Protein AF-A0A950YB02-F1 (afdb_monomer)

Mean predicted aligned er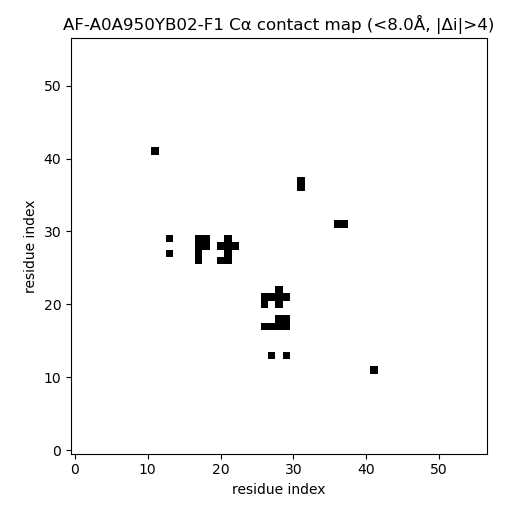ror: 6.36 Å

Foldseek 3Di:
DDDPPNDDDDDDDADPCLVVCPPPPVGDHPDDDPPGDDDDDDDDDDDDDDPPDDPDD

Secondary structure (DSSP, 8-state):
-PPTTS-------S-TTGGGGTT-TTS------TTPPP---------PPPTT-----

pLDDT: mean 90.55, std 11.08, range [50.66, 98.44]

Sequence (57 aa):
AYRQGDAFSLETQHYPDSPHHQGDAQWQTVVLNPGQTFNSSKTYKFTTAGPGFRHNF

Solvent-accessible surface area (backbone atoms only — not comparable to full-atom values): 4528 Å² total; per-residue (Å²): 135,88,59,93,78,77,69,83,85,86,86,85,76,76,67,92,62,30,82,83,39,68,85,43,94,91,48,67,74,81,81,79,58,93,93,61,81,90,83,86,86,86,86,88,86,87,81,79,87,56,94,84,74,68,92,83,125

Radius of gyration: 18.72 Å; Cα contacts (8 Å, |Δi|>4): 18; chains: 1; bounding box: 42×29×45 Å

Structure (mmCIF, N/CA/C/O backbone):
data_AF-A0A950YB02-F1
#
_entry.id   AF-A0A950YB02-F1
#
loop_
_atom_site.group_PDB
_atom_site.id
_atom_site.type_symbol
_atom_site.label_atom_id
_atom_site.label_alt_id
_atom_site.label_comp_id
_atom_site.label_asym_id
_atom_site.label_entity_id
_atom_site.label_seq_id
_atom_site.pdbx_PDB_ins_code
_atom_site.Cartn_x
_atom_site.Cartn_y
_atom_site.Cartn_z
_atom_site.occupancy
_atom_site.B_iso_or_equiv
_atom_site.auth_seq_id
_atom_site.auth_comp_id
_atom_site.auth_asym_id
_atom_site.auth_atom_id
_atom_site.pdbx_PDB_model_num
ATOM 1 N N . ALA A 1 1 ? 2.161 -14.950 -26.104 1.00 84.62 1 ALA A N 1
ATOM 2 C CA . ALA A 1 1 ? 2.018 -15.502 -24.741 1.00 84.62 1 ALA A CA 1
ATOM 3 C C . ALA A 1 1 ? 3.058 -14.843 -23.844 1.00 84.62 1 ALA A C 1
ATOM 5 O O . ALA A 1 1 ? 4.145 -14.576 -24.343 1.00 84.62 1 ALA A O 1
ATOM 6 N N . TYR A 1 2 ? 2.727 -14.563 -22.582 1.00 88.88 2 TYR A N 1
ATOM 7 C CA . TYR A 1 2 ? 3.691 -14.077 -21.587 1.00 88.88 2 TYR A CA 1
ATOM 8 C C . TYR A 1 2 ? 4.512 -15.248 -21.039 1.00 88.88 2 TYR A C 1
ATOM 10 O O . TYR A 1 2 ? 3.968 -16.330 -20.806 1.00 88.88 2 TYR A O 1
ATOM 18 N N . ARG A 1 3 ? 5.814 -15.043 -20.861 1.00 96.25 3 ARG A N 1
ATOM 19 C CA . ARG A 1 3 ? 6.744 -15.997 -20.254 1.00 96.25 3 ARG A CA 1
ATOM 20 C C . ARG A 1 3 ? 6.786 -15.793 -18.743 1.00 96.25 3 ARG A C 1
ATOM 22 O O . ARG A 1 3 ? 6.441 -14.735 -18.217 1.00 96.25 3 ARG A O 1
ATOM 29 N N . GLN A 1 4 ? 7.263 -16.816 -18.045 1.00 96.12 4 GLN A N 1
ATOM 30 C CA . GLN A 1 4 ? 7.559 -16.719 -16.622 1.00 96.12 4 GLN A CA 1
ATOM 31 C C . GLN A 1 4 ? 8.531 -15.554 -16.360 1.00 96.12 4 GLN A C 1
ATOM 33 O O . GLN A 1 4 ? 9.604 -15.501 -16.956 1.00 96.12 4 GLN A O 1
ATOM 38 N N . GLY A 1 5 ? 8.142 -14.631 -15.473 1.00 95.62 5 GLY A N 1
ATOM 39 C CA . GLY A 1 5 ? 8.963 -13.479 -15.077 1.00 95.62 5 GLY A CA 1
ATOM 40 C C . GLY A 1 5 ? 8.872 -12.245 -15.982 1.00 95.62 5 GLY A C 1
ATOM 41 O O . GLY A 1 5 ? 9.589 -11.281 -15.737 1.00 95.62 5 GLY A O 1
ATOM 42 N N . ASP A 1 6 ? 7.992 -12.223 -16.990 1.00 97.50 6 ASP A N 1
ATOM 43 C CA . ASP A 1 6 ? 7.825 -11.051 -17.871 1.00 97.50 6 ASP A CA 1
ATOM 44 C C . ASP A 1 6 ? 7.224 -9.818 -17.150 1.00 97.50 6 ASP A C 1
ATOM 46 O O . ASP A 1 6 ? 7.184 -8.726 -17.717 1.00 97.50 6 ASP A O 1
ATOM 50 N N . ALA A 1 7 ? 6.759 -9.974 -15.907 1.00 96.00 7 ALA A N 1
ATOM 51 C CA . ALA A 1 7 ? 6.195 -8.905 -15.095 1.00 96.00 7 ALA A CA 1
ATOM 52 C C . ALA A 1 7 ? 6.498 -9.107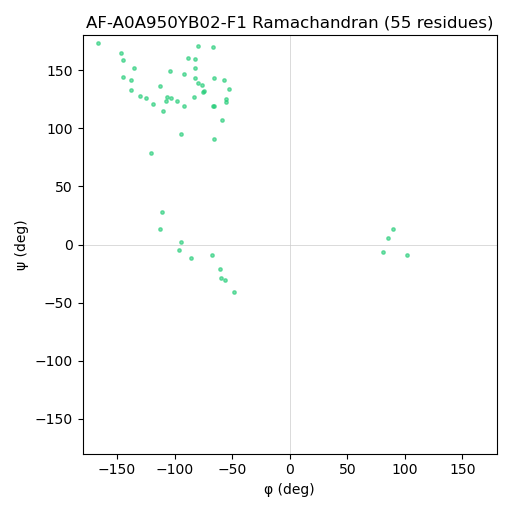 -13.605 1.00 96.00 7 ALA A C 1
ATOM 54 O O . ALA A 1 7 ? 6.865 -10.197 -13.163 1.00 96.00 7 ALA A O 1
ATOM 55 N N . PHE A 1 8 ? 6.302 -8.042 -12.831 1.00 96.50 8 PHE A N 1
ATOM 56 C CA . PHE A 1 8 ? 6.432 -8.041 -11.380 1.00 96.50 8 PHE A CA 1
ATOM 57 C C . PHE A 1 8 ? 5.263 -7.294 -10.737 1.00 96.50 8 PHE A C 1
ATOM 59 O O . PHE A 1 8 ? 4.699 -6.368 -11.324 1.00 96.50 8 PHE A O 1
ATOM 66 N N . SER A 1 9 ? 4.93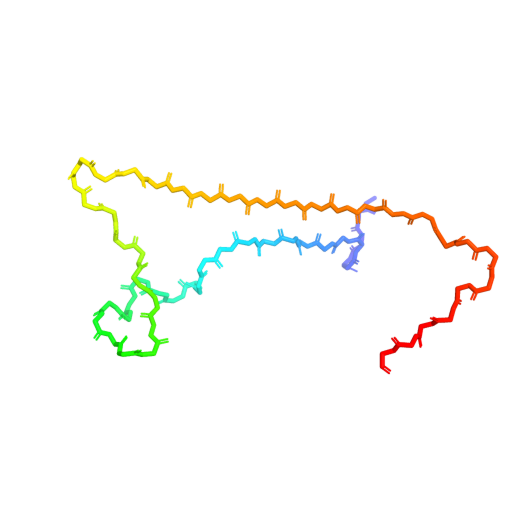3 -7.693 -9.512 1.00 95.94 9 SER A N 1
ATOM 67 C CA . SER A 1 9 ? 3.963 -6.998 -8.673 1.00 95.94 9 SER A CA 1
ATOM 68 C C . SER A 1 9 ? 4.651 -5.972 -7.787 1.00 95.94 9 SER A C 1
ATOM 70 O O . SER A 1 9 ? 5.763 -6.174 -7.302 1.00 95.94 9 SER A O 1
ATOM 72 N N . LEU A 1 10 ? 3.947 -4.878 -7.521 1.00 96.38 10 LEU A N 1
ATOM 73 C CA . LEU A 1 10 ? 4.328 -3.899 -6.516 1.00 96.38 10 LEU A CA 1
ATOM 74 C C . LEU A 1 10 ? 3.196 -3.802 -5.489 1.00 96.38 10 LEU A C 1
ATOM 76 O O . LEU A 1 10 ? 2.401 -2.872 -5.521 1.00 96.38 10 LEU A O 1
ATOM 80 N N . GLU A 1 11 ? 3.100 -4.741 -4.561 1.00 96.88 11 GLU A N 1
ATOM 81 C CA . GLU A 1 11 ? 2.018 -4.777 -3.569 1.00 96.88 11 GLU A CA 1
ATOM 82 C C . GLU A 1 11 ? 2.453 -4.029 -2.303 1.00 96.88 11 GLU A C 1
ATOM 84 O O . GLU A 1 11 ? 3.467 -4.356 -1.698 1.00 96.88 11 GLU A O 1
ATOM 89 N N . THR A 1 12 ? 1.744 -2.960 -1.924 1.00 95.88 12 THR A N 1
ATOM 90 C CA . THR A 1 12 ? 1.953 -2.324 -0.608 1.00 95.88 12 THR A CA 1
ATOM 91 C C . THR A 1 12 ? 0.819 -2.749 0.257 1.00 95.88 12 THR A C 1
ATOM 93 O O . THR A 1 12 ? -0.340 -2.532 -0.092 1.00 95.88 12 THR A O 1
ATOM 96 N N . GLN A 1 13 ? 1.187 -3.286 1.395 1.00 94.00 13 GLN A N 1
ATOM 97 C CA . GLN A 1 13 ? 0.261 -3.749 2.391 1.00 94.00 13 GLN A CA 1
ATOM 98 C C . GLN A 1 13 ? 1.039 -3.996 3.677 1.00 94.00 13 GLN A C 1
ATOM 100 O O . GLN A 1 13 ? 2.271 -3.913 3.704 1.00 94.00 13 GLN A O 1
ATOM 105 N N . HIS A 1 14 ? 0.297 -4.303 4.731 1.00 93.19 14 HIS A N 1
ATOM 106 C CA . HIS A 1 14 ? 0.853 -4.941 5.914 1.00 93.19 14 HIS A CA 1
ATOM 107 C C . HIS A 1 14 ? 1.324 -6.363 5.584 1.00 93.19 14 HIS A C 1
ATOM 109 O O . HIS A 1 14 ? 1.055 -6.886 4.499 1.00 93.19 14 HIS A O 1
ATOM 115 N N . TYR A 1 15 ? 2.043 -6.990 6.514 1.00 94.19 15 TYR A N 1
ATOM 116 C CA . TYR A 1 15 ? 2.484 -8.365 6.325 1.00 94.19 15 TYR A CA 1
ATOM 117 C C . TYR A 1 15 ? 1.286 -9.290 6.075 1.00 94.19 15 TYR A C 1
ATOM 119 O O . TYR A 1 15 ? 0.245 -9.126 6.717 1.00 94.19 15 TYR A O 1
ATOM 127 N N . PRO A 1 16 ? 1.426 -10.282 5.178 1.00 94.94 16 PRO A N 1
ATOM 128 C CA . PRO A 1 16 ? 0.322 -11.173 4.830 1.00 94.94 16 PRO A CA 1
ATOM 129 C C . PRO A 1 16 ? -0.208 -11.941 6.047 1.00 94.94 16 PRO A C 1
ATOM 131 O O . PRO A 1 16 ? -1.395 -12.243 6.109 1.00 94.94 16 PRO A O 1
ATOM 134 N N . ASP A 1 17 ? 0.655 -12.197 7.032 1.00 95.88 17 ASP A N 1
ATOM 135 C CA . ASP A 1 17 ? 0.314 -12.954 8.235 1.00 95.88 17 ASP A CA 1
ATOM 136 C C . ASP A 1 17 ? -0.114 -12.081 9.426 1.00 95.88 17 ASP A C 1
ATOM 138 O O . ASP A 1 17 ? -0.435 -12.589 10.497 1.00 95.88 17 ASP A O 1
ATOM 142 N N . SER A 1 18 ? -0.184 -10.754 9.250 1.00 96.38 18 SER A N 1
ATOM 143 C CA . SER A 1 18 ? -0.625 -9.840 10.309 1.00 96.38 18 SER A CA 1
ATOM 144 C C . SER A 1 18 ? -1.927 -10.271 11.008 1.00 96.38 18 SER A C 1
ATOM 146 O O . SER A 1 18 ? -1.966 -10.162 12.234 1.00 96.38 18 SER A O 1
ATOM 148 N N . PRO A 1 19 ? -2.981 -10.784 10.332 1.00 95.50 19 PRO A N 1
ATOM 149 C CA . PRO A 1 19 ? -4.204 -11.233 11.009 1.00 95.50 19 PRO A CA 1
ATOM 150 C C . PRO A 1 19 ? -4.000 -12.296 12.101 1.00 95.50 19 PRO A C 1
ATOM 152 O O . PRO A 1 19 ? -4.759 -12.300 13.068 1.00 95.50 19 PRO A O 1
ATOM 155 N N . HIS A 1 20 ? -2.991 -13.164 11.990 1.00 96.75 20 HIS A N 1
ATOM 156 C CA . HIS A 1 20 ? -2.717 -14.207 12.988 1.00 96.75 20 HIS A CA 1
ATOM 157 C C . HIS A 1 20 ? -1.852 -13.721 14.159 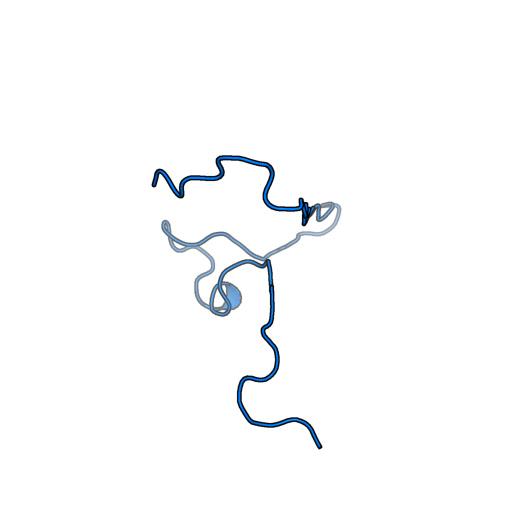1.00 96.75 20 HIS A C 1
ATOM 159 O O . HIS A 1 20 ? -1.776 -14.393 15.183 1.00 96.75 20 HIS A O 1
ATOM 165 N N . HIS A 1 21 ? -1.257 -12.534 14.035 1.00 96.06 21 HIS A N 1
ATOM 166 C CA . HIS A 1 21 ? -0.329 -11.945 15.004 1.00 96.06 21 HIS A CA 1
ATOM 167 C C . HIS A 1 21 ? -0.912 -10.717 15.730 1.00 96.06 21 HIS A C 1
ATOM 169 O O . HIS A 1 21 ? -0.193 -9.796 16.125 1.00 96.06 21 HIS A O 1
ATOM 175 N N . GLN A 1 22 ? -2.238 -10.648 15.891 1.00 95.50 22 GLN A N 1
ATOM 176 C CA . GLN A 1 22 ? -2.872 -9.532 16.600 1.00 95.50 22 GLN A CA 1
ATOM 177 C C . GLN A 1 22 ? -2.505 -9.545 18.092 1.00 95.50 22 GLN A C 1
ATOM 179 O O . GLN A 1 22 ? -2.855 -10.474 18.812 1.00 95.50 22 GLN A O 1
ATOM 184 N N . GLY A 1 23 ? -1.851 -8.476 18.558 1.00 92.81 23 GLY A N 1
ATOM 185 C CA . GLY A 1 23 ? -1.411 -8.319 19.951 1.00 92.81 23 GLY A CA 1
ATOM 186 C C . GLY A 1 23 ? 0.079 -8.587 20.181 1.00 92.81 23 GLY A C 1
ATOM 187 O O . GLY A 1 23 ? 0.588 -8.252 21.252 1.00 92.81 23 GLY A O 1
ATOM 188 N N . ASP A 1 24 ? 0.797 -9.105 19.182 1.00 96.12 24 ASP A N 1
ATOM 189 C CA . ASP A 1 24 ? 2.242 -9.311 19.266 1.00 96.12 24 ASP A CA 1
ATOM 190 C C . ASP A 1 24 ? 2.993 -7.980 19.138 1.00 96.12 24 ASP A C 1
ATOM 192 O O . ASP A 1 24 ? 2.775 -7.206 18.207 1.00 96.12 24 ASP A O 1
ATOM 196 N N . ALA A 1 25 ? 3.952 -7.727 20.033 1.00 91.81 25 ALA A N 1
ATOM 197 C CA . ALA A 1 25 ? 4.650 -6.438 20.113 1.00 91.81 25 ALA A CA 1
ATOM 198 C C . ALA A 1 25 ? 5.428 -6.041 18.838 1.00 91.81 25 ALA A C 1
ATOM 200 O O . ALA A 1 25 ? 5.723 -4.864 18.642 1.00 91.81 25 ALA A O 1
ATOM 201 N N . GLN A 1 26 ? 5.779 -7.002 17.977 1.00 92.81 26 GLN A N 1
ATOM 202 C CA . GLN A 1 26 ? 6.524 -6.760 16.733 1.00 92.81 26 GLN A CA 1
ATOM 203 C C . GLN A 1 26 ? 5.628 -6.626 15.491 1.00 92.81 26 GLN A C 1
ATOM 205 O O . GLN A 1 26 ? 6.137 -6.316 14.412 1.00 92.81 26 GLN A O 1
ATOM 210 N N . TRP A 1 27 ? 4.315 -6.834 15.621 1.00 93.81 27 TRP A N 1
ATOM 211 C CA . TRP A 1 27 ? 3.386 -6.860 14.494 1.00 93.81 27 TRP A CA 1
ATOM 212 C C . TRP A 1 27 ? 2.419 -5.682 14.533 1.00 93.81 27 TRP A C 1
ATOM 214 O O . TRP A 1 27 ? 1.850 -5.330 15.564 1.00 93.81 27 TRP A O 1
ATOM 224 N N . GLN A 1 28 ? 2.209 -5.063 13.372 1.00 89.56 28 GLN A N 1
ATOM 225 C CA . GLN A 1 28 ? 1.195 -4.024 13.234 1.00 89.56 28 GLN A CA 1
ATOM 226 C C . GLN A 1 28 ? -0.197 -4.657 13.178 1.00 89.56 28 GLN A C 1
ATOM 228 O O . GLN A 1 28 ? -0.413 -5.657 12.484 1.00 89.56 28 GLN A O 1
ATOM 233 N N . THR A 1 29 ? -1.149 -4.049 13.890 1.00 93.50 29 THR A N 1
ATOM 234 C CA . THR A 1 29 ? -2.556 -4.440 13.800 1.00 93.50 29 THR A CA 1
ATOM 235 C C . THR A 1 29 ? -3.110 -4.147 12.408 1.00 93.50 29 THR A C 1
ATOM 237 O O . THR A 1 29 ? -2.768 -3.141 11.789 1.00 93.50 29 THR A O 1
AT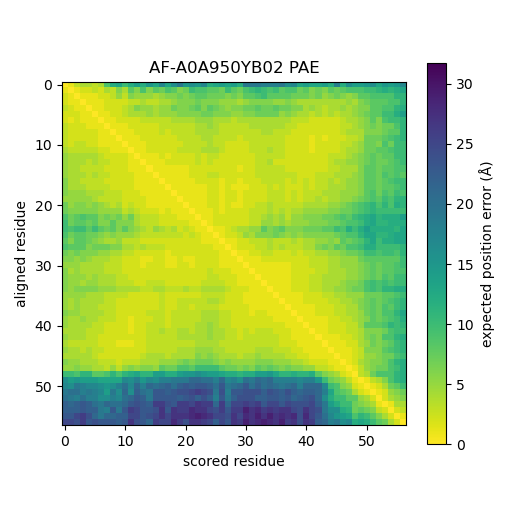OM 240 N N . VAL A 1 30 ? -3.987 -5.029 11.933 1.00 95.62 30 VAL A N 1
ATOM 241 C CA . VAL A 1 30 ? -4.790 -4.829 10.714 1.00 95.62 30 VAL A CA 1
ATOM 242 C C . VAL A 1 30 ? -6.280 -4.686 11.044 1.00 95.62 30 VAL A C 1
ATOM 244 O O . VAL A 1 30 ? -7.1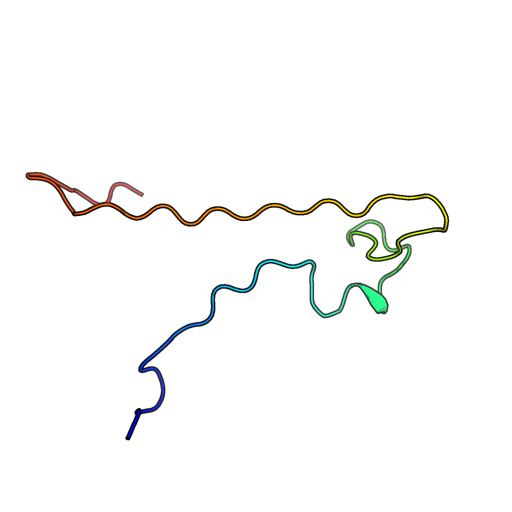27 -4.758 10.157 1.00 95.62 30 VAL A O 1
ATOM 247 N N . VAL A 1 31 ? -6.614 -4.489 12.325 1.00 96.44 31 VAL A N 1
ATOM 248 C CA . VAL A 1 31 ? -7.988 -4.289 12.793 1.00 96.44 31 VAL A CA 1
ATOM 249 C C . VAL A 1 31 ? -8.380 -2.824 12.619 1.00 96.44 31 VAL A C 1
ATOM 251 O O . VAL A 1 31 ? -7.713 -1.924 13.126 1.00 96.44 31 VAL A O 1
ATOM 254 N N . LEU A 1 32 ? -9.508 -2.595 11.948 1.00 96.94 32 LEU A N 1
ATOM 255 C CA . LEU A 1 32 ? -10.184 -1.303 11.886 1.00 96.94 32 LEU A CA 1
ATOM 256 C C . LEU A 1 32 ? -11.490 -1.393 12.685 1.00 96.94 32 LEU A C 1
ATOM 258 O O . LEU A 1 32 ? -12.393 -2.143 12.322 1.00 96.94 32 LEU A O 1
ATOM 262 N N . ASN A 1 33 ? -11.591 -0.642 13.778 1.00 97.56 33 ASN A N 1
ATOM 263 C CA . ASN A 1 33 ? -12.767 -0.638 14.648 1.00 97.56 33 ASN A CA 1
ATOM 264 C C . ASN A 1 33 ? -13.880 0.277 14.099 1.00 97.56 33 ASN A C 1
ATOM 266 O O . ASN A 1 33 ? -13.602 1.193 13.318 1.00 97.56 33 ASN A O 1
ATOM 270 N N . PRO A 1 34 ? -15.142 0.091 14.531 1.00 98.44 34 PRO A N 1
ATOM 271 C CA . PRO A 1 34 ? -16.246 0.960 14.132 1.00 98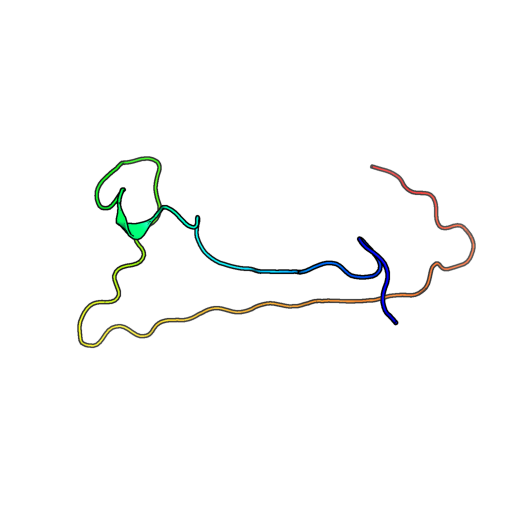.44 34 PRO A CA 1
ATOM 272 C C . PRO A 1 34 ? -15.949 2.447 14.371 1.00 98.44 34 PRO A C 1
ATOM 274 O O . PRO A 1 34 ? -15.459 2.835 15.429 1.00 98.44 34 PRO A O 1
ATOM 277 N N . GLY A 1 35 ? -16.249 3.282 13.374 1.00 98.25 35 GLY A N 1
ATOM 278 C CA . GLY A 1 35 ? -15.998 4.727 13.415 1.00 98.25 35 GLY A CA 1
ATOM 279 C C . GLY A 1 35 ? -14.558 5.146 13.097 1.00 98.25 35 GLY A C 1
ATOM 280 O O . GLY A 1 35 ? -14.302 6.342 12.970 1.00 98.25 35 GLY A O 1
ATOM 281 N N . GLN A 1 36 ? -13.623 4.204 12.931 1.00 98.06 36 GLN A N 1
ATOM 282 C CA . GLN A 1 36 ? -12.274 4.515 12.464 1.00 98.06 36 GLN A CA 1
ATOM 283 C C . GLN A 1 36 ? -12.231 4.629 10.939 1.00 98.06 36 GLN A C 1
ATOM 285 O O . GLN A 1 36 ? -12.868 3.865 10.214 1.00 98.06 36 GLN A O 1
ATOM 290 N N . THR A 1 37 ? -11.415 5.560 10.454 1.00 97.69 37 THR A N 1
ATOM 291 C CA . THR A 1 37 ? -11.127 5.703 9.027 1.00 97.69 37 THR A CA 1
ATOM 292 C C . THR A 1 37 ? -9.811 5.016 8.712 1.00 97.69 37 THR A C 1
ATOM 294 O O . THR A 1 37 ? -8.772 5.367 9.270 1.00 97.69 37 THR A O 1
ATOM 297 N N . PHE A 1 38 ? -9.840 4.068 7.781 1.00 96.25 38 PHE A N 1
ATOM 298 C CA . PHE A 1 38 ? -8.619 3.531 7.198 1.00 96.25 38 PHE A CA 1
ATOM 299 C C . PHE A 1 38 ? -8.025 4.541 6.212 1.00 96.25 38 PHE A C 1
ATOM 301 O O . PHE A 1 38 ? -8.729 5.057 5.343 1.00 96.25 38 PHE A O 1
ATOM 308 N N . ASN A 1 39 ? -6.726 4.815 6.331 1.00 96.19 39 ASN A N 1
ATOM 309 C CA . ASN A 1 39 ? -6.003 5.667 5.396 1.00 96.19 39 ASN A CA 1
ATOM 310 C C . ASN A 1 39 ? -4.728 4.961 4.934 1.00 96.19 39 ASN A C 1
ATOM 312 O O . ASN A 1 39 ? -3.930 4.502 5.747 1.00 96.19 39 ASN A O 1
ATOM 316 N N . SER A 1 40 ? -4.545 4.888 3.621 1.00 95.81 40 SER A N 1
ATOM 317 C CA . SER A 1 40 ? -3.335 4.373 2.997 1.00 95.81 40 SER A CA 1
ATOM 318 C C . SER A 1 40 ? -3.062 5.170 1.731 1.00 95.81 40 SER A C 1
ATOM 320 O O . SER A 1 40 ? -3.987 5.579 1.028 1.00 95.81 40 SER A O 1
ATOM 322 N N . SER A 1 41 ? -1.787 5.407 1.448 1.00 96.88 41 SER A N 1
ATOM 323 C CA . SER A 1 41 ? -1.341 6.115 0.257 1.00 96.88 41 SER A CA 1
ATOM 324 C C . SER A 1 41 ? -0.125 5.416 -0.321 1.00 96.88 41 SER A C 1
ATOM 326 O O . SER A 1 41 ? 0.750 4.949 0.412 1.00 96.88 41 SER A O 1
ATOM 328 N N . LYS A 1 42 ? -0.066 5.360 -1.651 1.00 95.94 42 LYS A N 1
ATOM 329 C CA . LYS A 1 42 ? 1.067 4.812 -2.380 1.00 95.94 42 LYS A CA 1
ATOM 330 C C . LYS A 1 42 ? 1.397 5.681 -3.579 1.00 95.94 42 LYS A C 1
ATOM 332 O O . LYS A 1 42 ? 0.527 5.990 -4.386 1.00 95.94 42 LYS A O 1
ATOM 337 N N . THR A 1 43 ? 2.681 5.976 -3.737 1.00 97.00 43 THR A N 1
ATOM 338 C CA . THR A 1 43 ? 3.195 6.752 -4.863 1.00 97.00 43 THR A CA 1
ATOM 339 C C . THR A 1 43 ? 4.279 5.962 -5.579 1.00 97.00 43 THR A C 1
ATOM 341 O O . THR A 1 43 ? 5.272 5.578 -4.964 1.00 97.00 43 THR A O 1
ATOM 344 N N . TYR A 1 44 ? 4.123 5.778 -6.890 1.00 95.69 44 TYR A N 1
ATOM 345 C CA . TYR A 1 44 ? 5.211 5.358 -7.773 1.00 95.69 44 TYR A CA 1
ATOM 346 C C . TYR A 1 44 ? 5.630 6.538 -8.627 1.00 95.69 44 TYR A C 1
ATOM 348 O O . TYR A 1 44 ? 4.809 7.127 -9.329 1.00 95.69 44 TYR A O 1
ATOM 356 N N . LYS A 1 45 ? 6.913 6.885 -8.568 1.00 94.00 45 LYS A N 1
ATOM 357 C CA . LYS A 1 45 ? 7.479 7.983 -9.341 1.00 94.00 45 LYS A CA 1
ATOM 358 C C . LYS A 1 45 ? 8.552 7.432 -10.260 1.00 94.00 45 LYS A C 1
ATOM 360 O O . LYS A 1 45 ? 9.533 6.859 -9.798 1.00 94.00 45 LYS A O 1
ATOM 365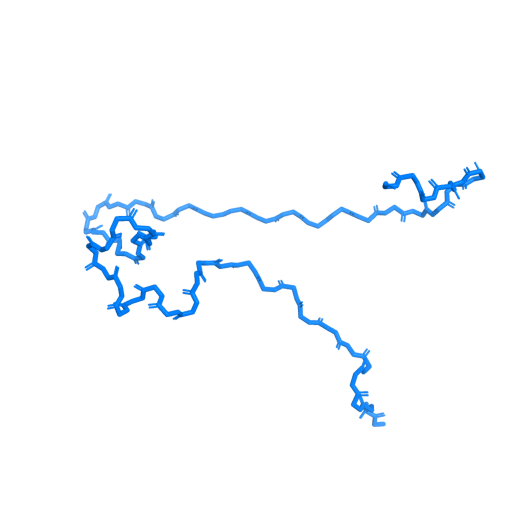 N N . PHE A 1 46 ? 8.357 7.637 -11.553 1.00 90.44 46 PHE A N 1
ATOM 366 C CA . PHE A 1 46 ? 9.288 7.218 -12.588 1.00 90.44 46 PHE A CA 1
ATOM 367 C C . PHE A 1 46 ? 10.059 8.426 -13.110 1.00 90.44 46 PHE A C 1
ATOM 369 O O . PHE A 1 46 ? 9.555 9.550 -13.124 1.00 90.44 46 PHE A O 1
ATOM 376 N N . THR A 1 47 ? 11.290 8.183 -13.540 1.00 87.31 47 THR A N 1
ATOM 377 C CA . THR A 1 47 ? 12.130 9.152 -14.240 1.00 87.31 47 THR A CA 1
ATOM 378 C C . THR A 1 47 ? 12.966 8.409 -15.271 1.00 87.31 47 THR A C 1
ATOM 380 O O . THR A 1 47 ? 13.182 7.203 -15.155 1.00 87.31 47 THR A O 1
ATOM 383 N N . THR A 1 48 ? 13.452 9.121 -16.279 1.00 86.69 48 THR A N 1
ATOM 384 C CA . THR A 1 48 ? 14.470 8.600 -17.190 1.00 86.69 48 THR A CA 1
ATOM 385 C C . THR A 1 48 ? 15.856 8.762 -16.569 1.00 86.69 48 THR A C 1
ATOM 387 O O . THR A 1 48 ? 16.086 9.703 -15.804 1.00 86.69 48 THR A O 1
ATOM 390 N N . ALA A 1 49 ? 16.798 7.885 -16.920 1.00 82.62 49 ALA A N 1
ATOM 391 C CA . ALA A 1 49 ? 18.205 8.110 -16.605 1.00 82.62 49 ALA A CA 1
ATOM 392 C C . ALA A 1 49 ? 18.703 9.335 -17.394 1.00 82.62 49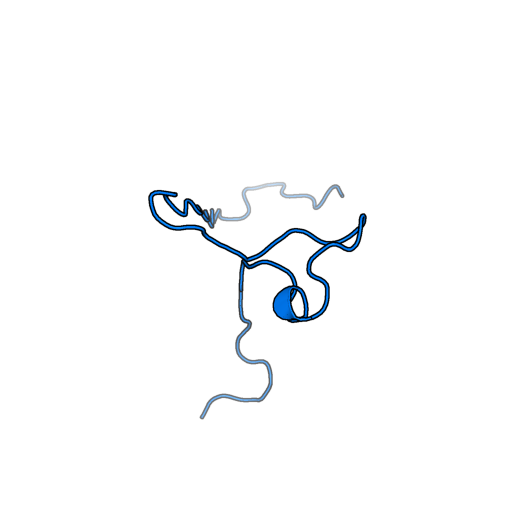 ALA A C 1
ATOM 394 O O . ALA A 1 49 ? 18.636 9.357 -18.622 1.00 82.62 49 ALA A O 1
ATOM 395 N N . GLY A 1 50 ? 19.150 10.376 -16.689 1.00 79.31 50 GLY A N 1
ATOM 396 C CA . GLY A 1 50 ? 19.785 11.543 -17.305 1.00 79.31 50 GLY A CA 1
ATOM 397 C C . GLY A 1 50 ? 21.258 11.281 -17.657 1.00 79.31 50 GLY A C 1
ATOM 398 O O . GLY A 1 50 ? 21.825 10.268 -17.230 1.00 79.31 50 GLY A O 1
ATOM 399 N N . PRO A 1 51 ? 21.916 12.192 -18.397 1.00 75.44 51 PRO A N 1
ATOM 400 C CA . PRO A 1 51 ? 23.354 12.109 -18.644 1.00 75.44 51 PRO A CA 1
ATOM 401 C C . PRO A 1 51 ? 24.127 12.044 -17.316 1.00 75.44 51 PRO A C 1
ATOM 403 O O . PRO A 1 51 ? 23.987 12.926 -16.473 1.00 75.44 51 PRO A O 1
ATOM 406 N N . GLY A 1 52 ? 24.932 10.994 -17.121 1.00 70.62 52 GLY A N 1
ATOM 407 C CA . GLY A 1 52 ? 25.768 10.825 -15.925 1.00 70.62 52 GLY A CA 1
ATOM 408 C C . GLY A 1 52 ? 25.129 10.077 -14.749 1.00 70.62 52 GLY A C 1
ATOM 409 O O . GLY A 1 52 ? 25.701 10.100 -13.661 1.00 70.62 52 GLY A O 1
ATOM 410 N N . PHE A 1 53 ? 23.993 9.395 -14.934 1.00 72.06 53 PHE A N 1
ATOM 411 C CA . PHE A 1 53 ? 23.406 8.558 -13.882 1.00 72.06 53 PHE A CA 1
ATOM 412 C C . PHE A 1 53 ? 24.385 7.453 -13.445 1.00 72.06 53 PHE A C 1
ATOM 414 O O . PHE A 1 53 ? 24.640 6.497 -14.178 1.00 72.06 53 PHE A O 1
ATOM 421 N N . ARG A 1 54 ? 24.953 7.600 -12.244 1.00 65.31 54 ARG A N 1
ATOM 422 C CA . ARG A 1 54 ? 25.703 6.555 -11.541 1.00 65.31 54 ARG A CA 1
ATOM 423 C C . ARG A 1 54 ? 24.833 6.058 -10.392 1.00 65.31 54 ARG A C 1
ATOM 425 O O . ARG A 1 54 ? 24.343 6.863 -9.605 1.00 65.31 54 ARG A O 1
ATOM 432 N N . HIS A 1 55 ? 24.620 4.743 -10.327 1.00 64.00 55 HIS A N 1
ATOM 433 C CA . HIS A 1 55 ? 24.015 4.081 -9.171 1.00 64.00 55 HIS A CA 1
ATOM 434 C C . HIS A 1 55 ? 24.987 4.224 -7.992 1.00 64.00 55 HIS A C 1
ATOM 436 O O . HIS A 1 55 ? 25.888 3.407 -7.833 1.00 64.00 55 HIS A O 1
ATOM 442 N N . ASN A 1 56 ? 24.836 5.283 -7.200 1.00 50.66 56 ASN A N 1
ATOM 443 C CA . ASN A 1 56 ? 25.465 5.368 -5.889 1.00 50.66 56 ASN A CA 1
ATOM 444 C C . ASN A 1 56 ? 24.434 4.886 -4.866 1.00 50.66 56 ASN A C 1
ATOM 446 O O . ASN A 1 56 ? 23.573 5.659 -4.446 1.00 50.66 56 ASN A O 1
ATOM 450 N N . PHE A 1 57 ? 24.524 3.604 -4.526 1.00 50.66 57 PHE A N 1
ATOM 451 C CA . PHE A 1 57 ? 23.997 3.044 -3.285 1.00 50.66 57 PHE A CA 1
ATOM 452 C C . PHE A 1 57 ? 25.193 2.630 -2.435 1.00 50.66 57 PHE A C 1
ATOM 454 O O . PHE A 1 57 ? 26.142 2.070 -3.032 1.00 50.66 57 PHE A O 1
#